Protein AF-A0A6I5R4G7-F1 (afdb_monomer_lite)

Foldseek 3Di:
DVVVVVVVVVVVVVVVVVVLVVCCPDLVNVLVVQLVVQLVVCVVVVHDNVVSNVVSNVVSVVSSVVVPDDDD

Secondary structure (DSSP, 8-state):
-HHHHHHHHHHHHHHHHHHHHHHHHSHHHHHHHHHHHHHHHHHHTT--HHHHHHHHHHHHHHHHHHHSS---

Radius of gyration: 17.64 Å; chains: 1; bounding box: 52×18×38 Å

Sequence (72 aa):
MALLNRFLRLLELLEQATDVVEFLTTPAGIAIATCLLSYQALLVIGCDGPSAAILASATALTLHCGLNRPKF

pLDDT: mean 70.01, std 6.34, range [49.0, 80.31]

Structure (mmCIF, N/CA/C/O backbone):
data_AF-A0A6I5R4G7-F1
#
_entry.id   AF-A0A6I5R4G7-F1
#
loop_
_atom_site.group_PDB
_atom_site.id
_atom_site.type_symbol
_atom_site.label_atom_id
_atom_site.label_alt_id
_atom_site.label_comp_id
_atom_site.label_asym_id
_atom_site.label_entity_id
_atom_site.label_seq_id
_atom_site.pdbx_PDB_ins_code
_atom_site.Cartn_x
_atom_site.Cartn_y
_atom_site.Cartn_z
_atom_site.occupancy
_atom_site.B_iso_or_equiv
_atom_site.auth_seq_id
_atom_site.auth_comp_id
_atom_site.auth_asym_id
_atom_site.auth_atom_id
_atom_site.pdbx_PDB_model_num
ATOM 1 N N . MET A 1 1 ? -36.803 0.812 -4.442 1.00 51.34 1 MET A N 1
ATOM 2 C CA . MET A 1 1 ? -35.912 -0.334 -4.141 1.00 51.34 1 MET A CA 1
ATOM 3 C C . MET A 1 1 ? -34.491 -0.179 -4.697 1.00 51.34 1 MET A C 1
ATOM 5 O O . MET A 1 1 ? -33.558 -0.458 -3.962 1.00 51.34 1 MET A O 1
ATOM 9 N N . ALA A 1 2 ? -34.276 0.304 -5.930 1.00 64.12 2 ALA A N 1
ATOM 10 C CA . ALA A 1 2 ? -32.922 0.421 -6.509 1.00 64.12 2 ALA A CA 1
ATOM 11 C C . ALA A 1 2 ? -31.995 1.445 -5.813 1.00 64.12 2 ALA A C 1
ATOM 13 O O . ALA A 1 2 ? -30.788 1.234 -5.725 1.00 64.12 2 ALA A O 1
ATOM 14 N N . LEU A 1 3 ? -32.556 2.545 -5.302 1.00 68.06 3 LEU A N 1
ATOM 15 C CA . LEU A 1 3 ? -31.782 3.622 -4.677 1.00 68.06 3 LEU A CA 1
ATOM 16 C C . LEU A 1 3 ? -31.212 3.205 -3.309 1.00 68.06 3 LEU A C 1
ATOM 18 O O . LEU A 1 3 ? -30.046 3.454 -3.030 1.00 68.06 3 LEU A O 1
ATOM 22 N N . LEU A 1 4 ? -32.000 2.475 -2.513 1.00 71.56 4 LEU A N 1
ATOM 23 C CA . LEU A 1 4 ? -31.589 1.943 -1.208 1.00 71.56 4 LEU A CA 1
ATOM 24 C C . LEU A 1 4 ? -30.452 0.914 -1.343 1.00 71.56 4 LEU A C 1
ATOM 26 O O . LEU A 1 4 ? -29.473 0.971 -0.607 1.00 71.56 4 LEU A O 1
ATOM 30 N N . ASN A 1 5 ? -30.537 0.034 -2.347 1.00 71.56 5 ASN A N 1
ATOM 31 C CA . ASN A 1 5 ? -29.500 -0.964 -2.629 1.00 71.56 5 ASN A CA 1
ATOM 32 C C . ASN A 1 5 ? -28.166 -0.324 -3.046 1.00 71.56 5 ASN A C 1
ATOM 34 O O . ASN A 1 5 ? -27.096 -0.856 -2.768 1.00 71.56 5 ASN A O 1
ATOM 38 N N . ARG A 1 6 ? -28.217 0.839 -3.706 1.00 66.31 6 ARG A N 1
ATOM 39 C CA . ARG A 1 6 ? -27.020 1.591 -4.096 1.00 66.31 6 ARG A CA 1
ATOM 40 C C . ARG A 1 6 ? -26.353 2.273 -2.900 1.00 66.31 6 ARG A C 1
ATOM 42 O O . ARG A 1 6 ? -25.131 2.326 -2.861 1.00 66.31 6 ARG A O 1
ATOM 49 N N . PHE A 1 7 ? -27.141 2.745 -1.934 1.00 74.00 7 PHE A N 1
ATOM 50 C CA . PHE A 1 7 ? -26.629 3.288 -0.672 1.00 74.00 7 PHE A CA 1
ATOM 51 C C . PHE A 1 7 ? -26.011 2.209 0.219 1.00 74.00 7 PHE A C 1
ATOM 53 O O . PHE A 1 7 ? -24.925 2.428 0.738 1.00 74.00 7 PHE A O 1
ATOM 60 N N . LEU A 1 8 ? -26.639 1.035 0.332 1.00 76.31 8 LEU A N 1
ATOM 61 C CA . LEU A 1 8 ? -26.066 -0.108 1.057 1.00 76.31 8 LEU A CA 1
ATOM 62 C C . LEU A 1 8 ? -24.711 -0.528 0.481 1.00 76.31 8 LEU A C 1
ATOM 64 O O . LEU A 1 8 ? -23.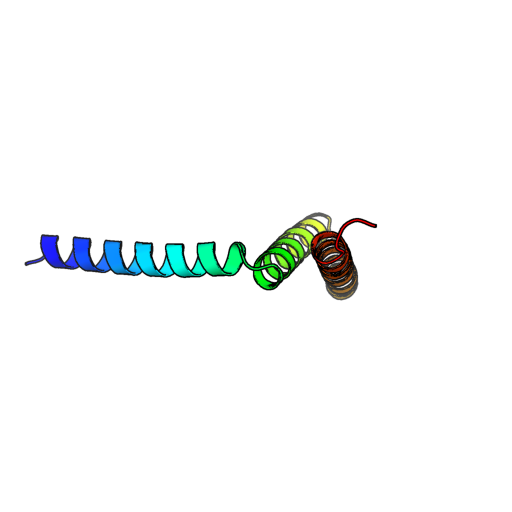745 -0.669 1.217 1.00 76.31 8 LEU A O 1
ATOM 68 N N . ARG A 1 9 ? -24.613 -0.615 -0.849 1.00 75.25 9 ARG A N 1
ATOM 69 C CA . ARG A 1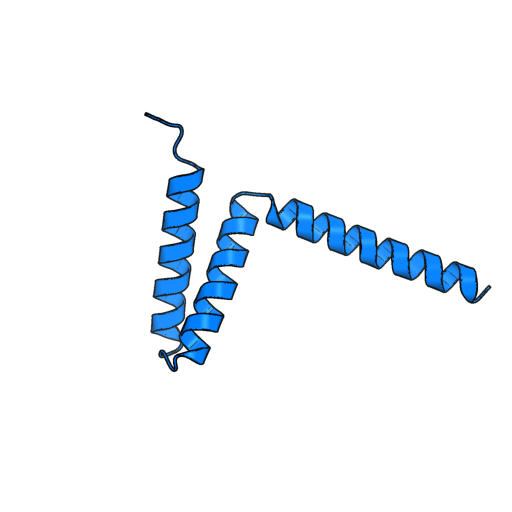 9 ? -23.361 -0.965 -1.532 1.00 75.25 9 ARG A CA 1
ATOM 70 C C . ARG A 1 9 ? -22.271 0.104 -1.390 1.00 75.25 9 ARG A C 1
ATOM 72 O O . ARG A 1 9 ? -21.089 -0.217 -1.403 1.00 75.25 9 ARG A O 1
ATOM 79 N N . LEU A 1 10 ? -22.660 1.378 -1.285 1.00 73.50 10 LEU A N 1
ATOM 80 C CA . LEU A 1 10 ? -21.740 2.476 -0.973 1.00 73.50 10 LEU A CA 1
ATOM 81 C C . LEU A 1 10 ? -21.254 2.405 0.475 1.00 73.50 10 LEU A C 1
ATOM 83 O O . LEU A 1 10 ? -20.083 2.675 0.709 1.00 73.50 10 LEU A O 1
ATOM 87 N N . LEU A 1 11 ? -22.127 2.035 1.416 1.00 74.44 11 LEU A N 1
ATOM 88 C CA . LEU A 1 11 ? -21.746 1.824 2.811 1.00 74.44 11 LEU A CA 1
ATOM 89 C C . LEU A 1 11 ? -20.766 0.658 2.960 1.00 74.44 11 LEU A C 1
ATOM 91 O O . LEU A 1 11 ? -19.747 0.843 3.604 1.00 74.44 11 LEU A O 1
ATOM 95 N N . GLU A 1 12 ? -21.017 -0.481 2.308 1.00 77.00 12 GLU A N 1
ATOM 96 C CA . GLU A 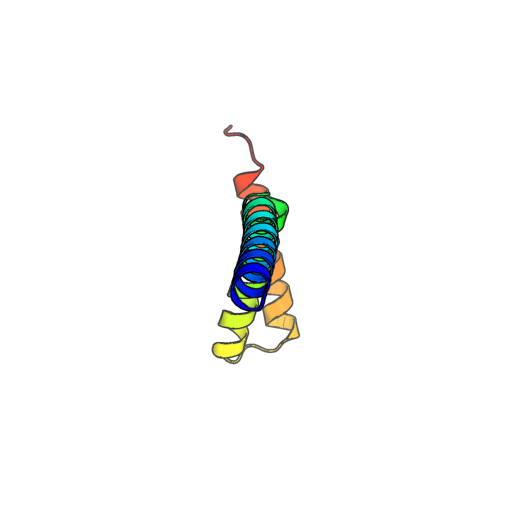1 12 ? -20.083 -1.623 2.277 1.00 77.00 12 GLU A CA 1
ATOM 97 C C . GLU A 1 12 ? -18.706 -1.220 1.735 1.00 77.00 12 GLU A C 1
ATOM 99 O O . GLU A 1 12 ? -17.673 -1.576 2.293 1.00 77.00 12 GLU A O 1
ATOM 104 N N . LEU A 1 13 ? -18.678 -0.428 0.658 1.00 71.12 13 LEU A N 1
ATOM 105 C CA . LEU A 1 13 ? -17.433 0.110 0.105 1.00 71.12 13 LEU A CA 1
ATOM 106 C C . LEU A 1 13 ? -16.724 1.055 1.079 1.00 71.12 13 LEU A C 1
ATOM 108 O O . LEU A 1 13 ? -15.496 1.072 1.126 1.00 71.12 13 LEU A O 1
ATOM 112 N N . LEU A 1 14 ? -17.484 1.854 1.827 1.00 69.94 14 LEU A N 1
ATOM 113 C CA . LEU A 1 14 ? -16.940 2.784 2.808 1.00 69.94 14 LEU A CA 1
ATOM 114 C C . LEU A 1 14 ? -16.379 2.044 4.024 1.00 69.94 14 LEU A C 1
ATOM 116 O O . LEU A 1 14 ? -15.314 2.404 4.511 1.00 69.94 14 LEU A O 1
ATOM 120 N N . GLU A 1 15 ? -17.071 1.008 4.488 1.00 73.38 15 GLU A N 1
ATOM 121 C CA . GLU A 1 15 ? -16.648 0.132 5.581 1.00 73.38 15 GLU A CA 1
ATOM 122 C C . GLU A 1 15 ? -15.361 -0.597 5.198 1.00 73.38 15 GLU A C 1
ATOM 124 O O . GLU A 1 15 ? -14.355 -0.463 5.885 1.00 73.38 15 GLU A O 1
ATOM 129 N N . GLN A 1 16 ? -15.319 -1.197 4.007 1.00 71.12 16 GLN A N 1
ATOM 130 C CA . GLN A 1 16 ? -14.118 -1.848 3.491 1.00 71.12 16 GLN A CA 1
ATOM 131 C C . GLN A 1 16 ? -12.956 -0.861 3.285 1.00 71.12 16 GLN A C 1
ATOM 133 O O . GLN A 1 16 ? -11.802 -1.195 3.542 1.00 71.12 16 GLN A O 1
ATOM 138 N N . ALA A 1 17 ? -13.232 0.370 2.842 1.00 69.06 17 ALA A N 1
ATOM 139 C CA . ALA A 1 17 ? -12.212 1.414 2.761 1.00 69.06 17 ALA A CA 1
ATOM 140 C C . ALA A 1 17 ? -11.726 1.847 4.152 1.00 69.06 17 ALA A C 1
ATOM 142 O O . ALA A 1 17 ? -10.543 2.134 4.315 1.00 69.06 17 ALA A O 1
ATOM 143 N N . THR A 1 18 ? -12.609 1.867 5.150 1.00 69.31 18 THR A N 1
ATOM 144 C CA . THR A 1 18 ? -12.272 2.219 6.533 1.00 69.31 18 THR A CA 1
ATOM 145 C C . THR A 1 18 ? -11.420 1.131 7.174 1.00 69.31 18 THR A C 1
ATOM 147 O O . THR A 1 18 ? -10.380 1.465 7.725 1.00 69.31 18 THR A O 1
ATOM 150 N N . ASP A 1 19 ? -11.759 -0.148 6.995 1.00 67.62 19 ASP A N 1
ATOM 151 C CA . ASP A 1 19 ? -10.933 -1.284 7.426 1.00 67.62 19 ASP A CA 1
ATOM 152 C C . ASP A 1 19 ? -9.546 -1.257 6.778 1.00 67.62 19 ASP A C 1
ATOM 154 O O . ASP A 1 19 ? -8.532 -1.512 7.426 1.00 67.62 19 ASP A O 1
ATOM 158 N N . VAL A 1 20 ? -9.470 -0.909 5.490 1.00 64.81 20 VAL A N 1
ATOM 159 C CA . VAL A 1 20 ? -8.189 -0.774 4.784 1.00 64.81 20 VAL A CA 1
ATOM 160 C C . VAL A 1 20 ? -7.387 0.405 5.326 1.00 64.81 20 VAL A C 1
ATOM 162 O O . VAL A 1 20 ? -6.175 0.281 5.479 1.00 64.81 20 VAL A O 1
ATOM 165 N N . VAL A 1 21 ? -8.031 1.532 5.633 1.00 65.19 21 VAL A N 1
ATOM 166 C CA . VAL A 1 21 ? -7.375 2.701 6.237 1.00 65.19 21 VAL A CA 1
ATOM 167 C C . VAL A 1 21 ? -6.909 2.384 7.655 1.00 65.19 21 VAL A C 1
ATOM 169 O O . VAL A 1 21 ? -5.770 2.692 7.992 1.00 65.19 21 VAL A O 1
ATOM 172 N N . GLU A 1 22 ? -7.730 1.717 8.461 1.00 68.81 22 GLU A N 1
ATOM 173 C CA . GLU A 1 22 ? -7.383 1.284 9.813 1.00 68.81 22 GLU A CA 1
ATOM 174 C C . GLU A 1 22 ? -6.207 0.302 9.774 1.00 68.81 22 GLU A C 1
ATOM 176 O O . GLU A 1 22 ? -5.201 0.498 10.460 1.00 68.81 22 GLU A O 1
ATOM 181 N N . PHE A 1 23 ? -6.240 -0.667 8.857 1.00 63.03 23 PHE A N 1
ATOM 182 C CA . PHE A 1 23 ? -5.117 -1.559 8.604 1.00 63.03 23 PHE A CA 1
ATOM 183 C C . PHE A 1 23 ? -3.870 -0.788 8.152 1.00 63.03 23 PHE A C 1
ATOM 185 O O . PHE A 1 23 ? -2.791 -1.035 8.685 1.00 63.03 23 PHE A O 1
ATOM 192 N N . LEU A 1 24 ? -3.997 0.198 7.254 1.00 62.69 24 LEU A N 1
ATOM 193 C CA . LEU A 1 24 ? -2.899 1.074 6.822 1.00 62.69 24 LEU A CA 1
ATOM 194 C C . LEU A 1 24 ? -2.338 1.942 7.950 1.00 62.69 24 LEU A C 1
ATOM 196 O O . LEU A 1 24 ? -1.186 2.345 7.854 1.00 62.69 24 LEU A O 1
ATOM 200 N N . THR A 1 25 ? -3.114 2.240 8.993 1.00 65.06 25 THR A N 1
ATOM 201 C CA . THR A 1 25 ? -2.622 2.971 10.172 1.00 65.06 25 THR A CA 1
ATOM 202 C C . THR A 1 25 ? -1.883 2.079 11.167 1.00 65.06 25 THR A C 1
ATOM 204 O O . THR A 1 25 ? -1.141 2.590 12.008 1.00 65.06 25 THR A O 1
ATOM 207 N N . THR A 1 26 ? -2.008 0.750 11.060 1.00 70.25 26 THR A N 1
ATOM 208 C CA . THR A 1 26 ? -1.178 -0.168 11.848 1.00 70.25 26 THR A CA 1
ATOM 209 C C . THR A 1 26 ? 0.276 -0.143 11.359 1.00 70.25 26 THR A C 1
ATOM 211 O O . THR A 1 26 ? 0.524 -0.022 10.157 1.00 70.25 26 THR A O 1
ATOM 214 N N . PRO A 1 27 ? 1.275 -0.318 12.245 1.00 64.81 27 PRO A N 1
ATOM 215 C CA . PRO A 1 27 ? 2.685 -0.332 11.843 1.00 64.81 27 PRO A CA 1
ATOM 216 C C . PRO A 1 27 ? 2.993 -1.420 10.801 1.00 64.81 27 PRO A C 1
ATOM 218 O O . PRO A 1 27 ? 3.847 -1.223 9.936 1.00 64.81 27 PRO A O 1
ATOM 221 N N . ALA A 1 28 ? 2.253 -2.534 10.833 1.00 67.50 28 ALA A N 1
ATOM 222 C CA . ALA A 1 28 ? 2.329 -3.584 9.824 1.00 67.50 28 ALA A CA 1
ATOM 223 C C . ALA A 1 28 ? 1.765 -3.127 8.466 1.00 67.50 28 ALA A C 1
ATOM 225 O O . ALA A 1 28 ? 2.400 -3.351 7.436 1.00 67.50 28 ALA A O 1
ATOM 226 N N . GLY A 1 29 ? 0.616 -2.444 8.444 1.00 69.38 29 GLY A N 1
ATOM 227 C CA . GLY A 1 29 ? 0.028 -1.921 7.209 1.00 69.38 29 GLY A CA 1
ATOM 228 C C . GLY A 1 29 ? 0.865 -0.826 6.554 1.00 69.38 29 GLY A C 1
ATOM 229 O O . GLY A 1 29 ? 1.039 -0.853 5.337 1.00 69.38 29 GLY A O 1
ATOM 230 N N . ILE A 1 30 ? 1.475 0.071 7.338 1.00 71.94 30 ILE A N 1
ATOM 231 C CA . ILE A 1 30 ? 2.424 1.076 6.826 1.00 71.94 30 ILE A CA 1
ATOM 232 C C . ILE A 1 30 ? 3.630 0.387 6.173 1.00 71.94 30 ILE A C 1
ATOM 234 O O . ILE A 1 30 ? 4.050 0.765 5.076 1.00 71.94 30 ILE A O 1
ATOM 238 N N . ALA A 1 31 ? 4.180 -0.651 6.811 1.00 70.81 31 ALA A N 1
ATOM 239 C CA . ALA A 1 31 ? 5.303 -1.410 6.266 1.00 70.81 31 ALA A CA 1
ATOM 240 C C . ALA A 1 31 ? 4.933 -2.120 4.949 1.00 70.81 31 ALA A C 1
ATOM 242 O O . ALA A 1 31 ? 5.688 -2.070 3.981 1.00 70.81 31 ALA A O 1
ATOM 243 N N . ILE A 1 32 ? 3.749 -2.731 4.870 1.00 73.75 32 ILE A N 1
ATOM 244 C CA . ILE A 1 32 ? 3.275 -3.402 3.650 1.00 73.75 32 ILE A CA 1
ATOM 245 C C . ILE A 1 32 ? 3.016 -2.388 2.528 1.00 73.75 32 ILE A C 1
ATOM 247 O O . ILE A 1 32 ? 3.448 -2.605 1.396 1.00 73.75 32 ILE A O 1
ATOM 251 N N . ALA A 1 33 ? 2.365 -1.262 2.828 1.00 75.38 33 ALA A N 1
ATOM 252 C CA . ALA A 1 33 ? 2.085 -0.219 1.845 1.00 75.38 33 ALA A CA 1
ATOM 253 C C . ALA A 1 33 ? 3.379 0.392 1.282 1.00 75.38 33 ALA A C 1
ATOM 255 O O . ALA A 1 33 ? 3.517 0.561 0.071 1.00 75.38 33 ALA A O 1
ATOM 256 N N . THR A 1 34 ? 4.362 0.662 2.143 1.00 74.19 34 THR A N 1
ATOM 257 C CA . THR A 1 34 ? 5.678 1.171 1.722 1.00 74.19 34 THR A CA 1
ATOM 258 C C . THR A 1 34 ? 6.480 0.136 0.930 1.00 74.19 34 THR A C 1
ATOM 260 O O . THR A 1 34 ? 7.119 0.499 -0.059 1.00 74.19 34 THR A O 1
ATOM 263 N N . CYS A 1 35 ? 6.388 -1.152 1.279 1.00 73.81 35 CYS A N 1
ATOM 264 C CA . CYS A 1 35 ? 6.958 -2.251 0.493 1.00 73.81 35 CYS A CA 1
ATOM 265 C C . CYS A 1 35 ? 6.360 -2.299 -0.924 1.00 73.81 35 CYS A C 1
ATOM 267 O O . CYS A 1 35 ? 7.087 -2.321 -1.911 1.00 73.81 35 CYS A O 1
ATOM 269 N N . LEU A 1 36 ? 5.032 -2.247 -1.050 1.00 73.69 36 LEU A N 1
ATOM 270 C CA . LEU A 1 36 ? 4.361 -2.305 -2.353 1.00 73.69 36 LEU A CA 1
ATOM 271 C C . LEU A 1 36 ? 4.666 -1.076 -3.219 1.00 73.69 36 LEU A C 1
ATOM 273 O O . LEU A 1 36 ? 4.971 -1.220 -4.403 1.00 73.69 36 LEU A O 1
ATOM 277 N N . LEU A 1 37 ? 4.642 0.124 -2.630 1.00 78.12 37 LEU A N 1
ATOM 278 C CA . LEU A 1 37 ? 4.954 1.367 -3.340 1.00 78.12 37 LEU A CA 1
ATOM 279 C C . LEU A 1 37 ? 6.411 1.411 -3.812 1.00 78.12 37 LEU A C 1
ATOM 281 O O . LEU A 1 37 ? 6.675 1.797 -4.950 1.00 78.12 37 LEU A O 1
ATOM 285 N N . SER A 1 38 ? 7.355 0.990 -2.965 1.00 74.31 38 SER A N 1
ATOM 286 C CA . SER A 1 38 ? 8.771 0.919 -3.342 1.00 74.31 38 SER A CA 1
ATOM 287 C C . SER A 1 38 ? 9.014 -0.156 -4.398 1.00 74.31 38 SER A C 1
ATOM 289 O O . SER A 1 38 ? 9.663 0.127 -5.399 1.00 74.31 38 SER A O 1
ATOM 291 N N . TYR A 1 39 ? 8.426 -1.346 -4.262 1.00 72.88 39 TYR A N 1
ATOM 292 C CA . TYR A 1 39 ? 8.517 -2.403 -5.269 1.00 72.88 39 TYR A CA 1
ATOM 293 C C . TYR A 1 39 ? 8.019 -1.934 -6.641 1.00 72.88 39 TYR A C 1
ATOM 295 O O . TYR A 1 39 ? 8.697 -2.121 -7.651 1.00 72.88 39 TYR A O 1
ATOM 303 N N . GLN A 1 40 ? 6.868 -1.259 -6.677 1.00 75.50 40 GLN A N 1
ATOM 304 C CA . GLN A 1 40 ? 6.303 -0.737 -7.916 1.00 75.50 40 GLN A CA 1
ATOM 305 C C . GLN A 1 40 ? 7.161 0.390 -8.511 1.00 75.50 40 GLN A C 1
ATOM 307 O O . GLN A 1 40 ? 7.372 0.412 -9.722 1.00 75.50 40 GLN A O 1
ATOM 312 N N . ALA A 1 41 ? 7.723 1.277 -7.684 1.00 73.94 41 ALA A N 1
ATOM 313 C CA . ALA A 1 41 ? 8.664 2.298 -8.141 1.00 73.94 41 ALA A CA 1
ATOM 314 C C . ALA A 1 41 ? 9.949 1.684 -8.729 1.00 73.94 41 ALA A C 1
ATOM 316 O O . ALA A 1 41 ? 10.392 2.101 -9.798 1.00 73.94 41 ALA A O 1
ATOM 317 N N . LEU A 1 42 ? 10.521 0.662 -8.080 1.00 74.00 42 LEU A N 1
ATOM 318 C CA . LEU A 1 42 ? 11.714 -0.034 -8.573 1.00 74.00 42 LEU A CA 1
ATOM 319 C C . LEU A 1 42 ? 11.444 -0.815 -9.868 1.00 74.00 42 LEU A C 1
ATOM 321 O O . LEU A 1 42 ? 12.296 -0.821 -10.756 1.00 74.00 42 LEU A O 1
ATOM 325 N N . LEU A 1 43 ? 10.259 -1.413 -10.017 1.00 76.06 43 LEU A N 1
ATOM 326 C CA . LEU A 1 43 ? 9.848 -2.051 -11.271 1.00 76.06 43 LEU A CA 1
ATOM 327 C C . LEU A 1 43 ? 9.704 -1.044 -12.418 1.00 76.06 43 LEU A C 1
ATOM 329 O O . LEU A 1 43 ? 10.147 -1.325 -13.528 1.00 76.06 43 LEU A O 1
ATOM 333 N N . VAL A 1 44 ? 9.133 0.140 -12.165 1.00 78.44 44 VAL A N 1
ATOM 334 C CA . VAL A 1 44 ? 9.008 1.208 -13.179 1.00 78.44 44 VAL A CA 1
ATOM 335 C C . VAL A 1 44 ? 10.379 1.735 -13.619 1.00 78.44 44 VAL A C 1
ATOM 337 O O . VAL A 1 44 ? 10.553 2.101 -14.778 1.00 78.44 44 VAL A O 1
ATOM 340 N N . ILE A 1 45 ? 11.369 1.723 -12.724 1.00 80.31 45 ILE A N 1
ATOM 341 C CA . ILE A 1 45 ? 12.763 2.101 -13.015 1.00 80.31 45 ILE A CA 1
ATOM 342 C C . ILE A 1 45 ? 13.504 1.005 -13.817 1.00 80.31 45 ILE A C 1
ATOM 344 O O . ILE A 1 45 ? 14.599 1.243 -14.320 1.00 80.31 45 ILE A O 1
ATOM 348 N N . GLY A 1 46 ? 12.900 -0.176 -14.003 1.00 72.69 46 GLY A N 1
ATOM 349 C CA . GLY A 1 46 ? 13.485 -1.286 -14.761 1.00 72.69 46 GLY A CA 1
ATOM 350 C C . GLY A 1 46 ? 14.407 -2.181 -13.931 1.00 72.69 46 GLY A C 1
ATOM 351 O O . GLY A 1 46 ? 15.289 -2.831 -14.486 1.00 72.69 46 GLY A O 1
ATOM 352 N N . CYS A 1 47 ? 14.235 -2.203 -12.606 1.00 68.62 47 CYS A N 1
ATOM 353 C CA . CYS A 1 47 ? 14.984 -3.088 -11.719 1.00 68.62 47 CYS A CA 1
ATOM 354 C C . CYS A 1 47 ? 14.472 -4.535 -11.816 1.00 68.62 47 CYS A C 1
ATOM 356 O O . CYS A 1 47 ? 13.262 -4.770 -11.867 1.00 68.62 47 CYS A O 1
ATOM 358 N N . ASP A 1 48 ? 15.388 -5.506 -11.788 1.00 77.31 48 ASP A N 1
ATOM 359 C CA . ASP A 1 48 ? 15.049 -6.929 -11.787 1.00 77.31 48 ASP A CA 1
ATOM 360 C C . ASP A 1 48 ? 14.132 -7.275 -10.603 1.00 77.31 48 ASP A C 1
ATOM 362 O O . ASP A 1 48 ? 14.405 -6.921 -9.452 1.00 77.31 48 ASP A O 1
ATOM 366 N N . GLY A 1 49 ? 13.057 -8.021 -10.880 1.00 71.00 49 GLY A N 1
ATOM 367 C CA . GLY A 1 49 ? 12.035 -8.406 -9.901 1.00 71.00 49 GLY A CA 1
ATOM 368 C C . GLY A 1 49 ? 12.555 -8.887 -8.531 1.00 71.00 49 GLY A C 1
ATOM 369 O O . GLY A 1 49 ? 12.044 -8.405 -7.516 1.00 71.00 49 GLY A O 1
ATOM 370 N N . PRO A 1 50 ? 13.561 -9.784 -8.440 1.00 74.38 50 PRO A N 1
ATOM 371 C CA . PRO A 1 50 ? 14.077 -10.231 -7.144 1.00 74.38 50 PRO A CA 1
ATOM 372 C C . PRO A 1 50 ? 14.843 -9.131 -6.392 1.00 74.38 50 PRO A C 1
ATOM 374 O O . PRO A 1 50 ? 14.685 -8.996 -5.180 1.00 74.38 50 PRO A O 1
ATOM 377 N N . SER A 1 51 ? 15.620 -8.305 -7.094 1.00 71.38 51 SER A N 1
ATOM 378 C CA . SER A 1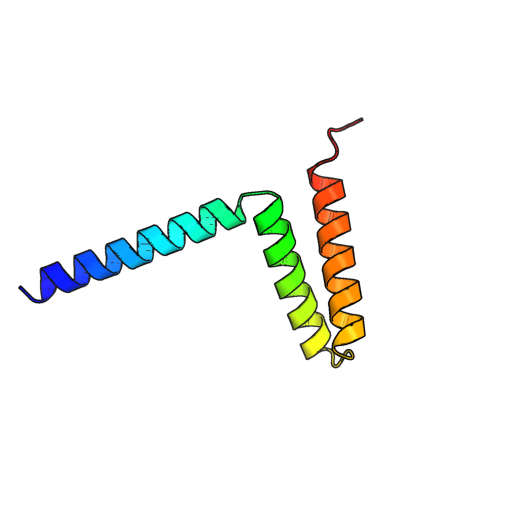 51 ? 16.371 -7.188 -6.509 1.00 71.38 51 SER A CA 1
ATOM 379 C C . SER A 1 51 ? 15.425 -6.118 -5.957 1.00 71.38 51 SER A C 1
ATOM 381 O O . SER A 1 51 ? 15.616 -5.629 -4.841 1.00 71.38 51 SER A O 1
ATOM 383 N N . ALA A 1 52 ? 14.350 -5.824 -6.695 1.00 68.69 52 ALA A N 1
ATOM 384 C CA . ALA A 1 52 ? 13.294 -4.915 -6.266 1.00 68.69 52 ALA A CA 1
ATOM 385 C C . ALA A 1 52 ? 12.579 -5.411 -4.998 1.00 68.69 52 ALA A C 1
ATOM 387 O O . ALA A 1 52 ? 12.311 -4.618 -4.097 1.00 68.69 52 ALA A O 1
ATOM 388 N N . ALA A 1 53 ? 12.318 -6.718 -4.885 1.00 69.56 53 ALA A N 1
ATOM 389 C CA . ALA A 1 53 ? 11.684 -7.307 -3.704 1.00 69.56 53 ALA A CA 1
ATOM 390 C C . ALA A 1 53 ? 12.580 -7.237 -2.450 1.00 69.56 53 ALA A C 1
ATOM 392 O O . ALA A 1 53 ? 12.096 -6.971 -1.347 1.00 69.56 53 ALA A O 1
ATOM 393 N N . ILE A 1 54 ? 13.894 -7.432 -2.604 1.00 76.62 54 ILE A N 1
ATOM 394 C CA . ILE A 1 54 ? 14.857 -7.341 -1.493 1.00 76.62 54 ILE A CA 1
ATOM 395 C C . ILE A 1 54 ? 14.975 -5.892 -0.997 1.00 76.62 54 ILE A C 1
ATOM 397 O O . ILE A 1 54 ? 14.940 -5.643 0.206 1.00 76.62 54 ILE A O 1
ATOM 401 N N . LEU A 1 55 ? 15.050 -4.917 -1.907 1.00 70.00 55 LEU A N 1
ATOM 402 C CA . LEU A 1 55 ? 15.082 -3.493 -1.552 1.00 70.00 55 LEU A CA 1
ATOM 403 C C . LEU A 1 55 ? 13.770 -3.015 -0.915 1.00 70.00 55 LEU A C 1
ATOM 405 O O . LEU A 1 55 ? 13.791 -2.285 0.078 1.00 70.00 55 LEU A O 1
ATOM 409 N N . ALA A 1 56 ? 12.628 -3.453 -1.441 1.00 70.44 56 ALA A N 1
ATOM 410 C CA . ALA A 1 56 ? 11.318 -3.122 -0.893 1.00 70.44 56 ALA A CA 1
ATOM 411 C C . ALA A 1 56 ? 11.118 -3.701 0.518 1.00 70.44 56 ALA A C 1
ATOM 413 O O . ALA A 1 56 ? 10.689 -3.004 1.436 1.00 70.44 56 ALA A O 1
ATOM 414 N N . SER A 1 57 ? 11.511 -4.959 0.733 1.00 72.12 57 SER A N 1
ATOM 415 C CA . SER A 1 57 ? 11.444 -5.578 2.061 1.00 72.12 57 SER A CA 1
ATOM 416 C C . SER A 1 57 ? 12.424 -4.942 3.051 1.00 72.12 57 SER A C 1
ATOM 418 O O . SER A 1 57 ? 12.045 -4.702 4.195 1.00 72.12 57 SER A O 1
ATOM 420 N N . ALA A 1 58 ? 13.640 -4.583 2.627 1.00 77.56 58 ALA A N 1
ATOM 421 C CA . ALA A 1 58 ? 14.614 -3.885 3.469 1.00 77.56 58 ALA A CA 1
ATOM 422 C C . ALA A 1 58 ? 14.154 -2.469 3.864 1.00 77.56 58 ALA A C 1
ATOM 424 O O . ALA A 1 58 ? 14.335 -2.052 5.012 1.00 77.56 58 ALA A O 1
ATOM 425 N N . THR A 1 59 ? 13.526 -1.730 2.946 1.00 73.69 59 THR A N 1
ATOM 426 C CA . THR A 1 59 ? 12.962 -0.399 3.235 1.00 73.69 59 THR A CA 1
ATOM 427 C C . THR A 1 59 ? 11.752 -0.494 4.162 1.00 73.69 59 THR A C 1
ATOM 429 O O . THR A 1 59 ? 11.678 0.245 5.139 1.00 73.69 59 THR A O 1
ATOM 432 N N . ALA A 1 60 ? 10.866 -1.468 3.956 1.00 73.75 60 ALA A N 1
ATOM 433 C CA . ALA A 1 60 ? 9.755 -1.733 4.867 1.00 73.75 60 ALA A CA 1
ATOM 434 C C . ALA A 1 60 ? 10.228 -2.127 6.280 1.00 73.75 60 ALA A C 1
ATOM 436 O O . ALA A 1 60 ? 9.707 -1.619 7.272 1.00 73.75 60 ALA A O 1
ATOM 437 N N . LEU A 1 61 ? 11.255 -2.979 6.389 1.00 70.88 61 LEU A N 1
ATOM 438 C CA . LEU A 1 61 ? 11.847 -3.392 7.669 1.00 70.88 61 LEU A CA 1
ATOM 439 C C . LEU A 1 61 ? 12.541 -2.240 8.396 1.00 70.88 61 LEU A C 1
ATOM 441 O O . LEU A 1 61 ? 12.377 -2.089 9.603 1.00 70.88 61 LEU A O 1
ATOM 445 N N . THR A 1 62 ? 13.308 -1.415 7.685 1.00 74.00 62 THR A N 1
ATOM 446 C CA . THR A 1 62 ? 13.978 -0.250 8.287 1.00 74.00 62 THR A CA 1
ATOM 447 C C . THR A 1 62 ? 12.970 0.791 8.760 1.00 74.00 62 THR A C 1
ATOM 449 O O . THR A 1 62 ? 13.124 1.331 9.856 1.00 74.00 62 THR A O 1
ATOM 452 N N . LEU A 1 63 ? 11.900 1.015 7.997 1.00 69.00 63 LEU A N 1
ATOM 453 C CA . LEU A 1 63 ? 10.819 1.929 8.357 1.00 69.00 63 LEU A CA 1
ATOM 454 C C . LEU A 1 63 ? 10.014 1.398 9.553 1.00 69.00 63 LEU A C 1
ATOM 456 O O . LEU A 1 63 ? 9.743 2.148 10.492 1.00 69.00 63 LEU A O 1
ATOM 460 N N . HIS A 1 64 ? 9.735 0.091 9.591 1.00 69.81 64 HIS A N 1
ATOM 461 C CA . HIS A 1 64 ? 9.103 -0.550 10.742 1.00 69.81 64 HIS A CA 1
ATOM 462 C C . HIS A 1 64 ? 9.986 -0.470 11.998 1.00 69.81 64 HIS A C 1
ATOM 464 O O . HIS A 1 64 ? 9.494 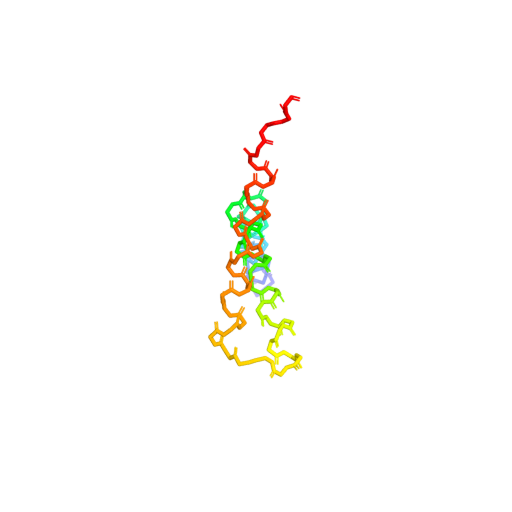-0.100 13.063 1.00 69.81 64 HIS A O 1
ATOM 470 N N . CYS A 1 65 ? 11.286 -0.752 11.890 1.00 68.50 65 CYS A N 1
ATOM 471 C CA . CYS A 1 65 ? 12.235 -0.632 13.000 1.00 68.50 65 CYS A CA 1
ATOM 472 C C . CYS A 1 65 ? 12.415 0.819 13.476 1.00 68.50 65 CYS A C 1
ATOM 474 O O . CYS A 1 65 ? 12.639 1.042 14.664 1.00 68.50 65 CYS A O 1
ATOM 476 N N . GLY A 1 66 ? 12.314 1.803 12.577 1.00 67.88 66 GLY A N 1
ATOM 477 C CA . GLY A 1 66 ? 12.378 3.228 12.908 1.00 67.88 66 GLY A CA 1
ATOM 478 C C . GLY A 1 66 ? 11.131 3.732 13.635 1.00 67.88 66 GLY A C 1
ATOM 479 O O . GLY A 1 66 ? 11.254 4.448 14.623 1.00 67.88 66 GLY A O 1
ATOM 480 N N . LEU A 1 67 ? 9.940 3.314 13.195 1.00 66.69 67 LEU A N 1
ATOM 481 C CA . LEU A 1 67 ? 8.663 3.647 13.842 1.00 66.69 67 LEU A CA 1
ATOM 482 C C . LEU A 1 67 ? 8.490 2.957 15.198 1.00 66.69 67 LEU A C 1
ATOM 484 O O . LEU A 1 67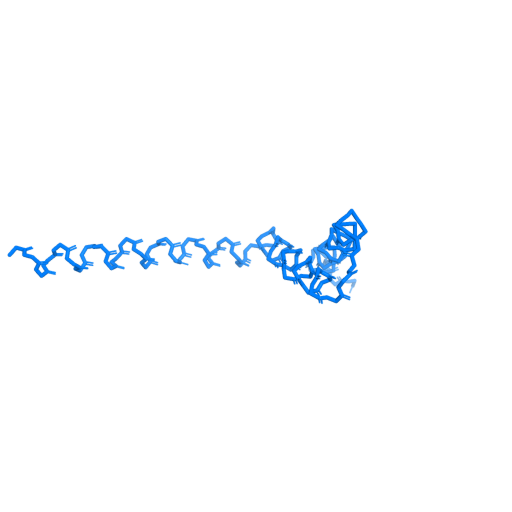 ? 7.906 3.534 16.109 1.00 66.69 67 LEU A O 1
ATOM 488 N N . ASN A 1 68 ? 8.989 1.724 15.327 1.00 64.94 68 ASN A N 1
ATOM 489 C CA . ASN A 1 68 ? 8.816 0.911 16.530 1.00 64.94 68 ASN A CA 1
ATOM 490 C C . ASN A 1 68 ? 9.967 1.061 17.536 1.00 64.94 68 ASN A C 1
ATOM 492 O O . ASN A 1 68 ? 9.941 0.430 18.592 1.00 64.94 68 ASN A O 1
ATOM 496 N N . ARG A 1 69 ? 10.985 1.882 17.237 1.00 56.47 69 ARG A N 1
ATOM 497 C CA . ARG A 1 69 ? 11.965 2.293 18.244 1.00 56.47 69 ARG A CA 1
ATOM 498 C C . ARG A 1 69 ? 11.358 3.417 19.092 1.00 56.47 69 ARG A C 1
ATOM 500 O O . ARG A 1 69 ? 11.184 4.522 18.574 1.00 56.47 69 ARG A O 1
ATOM 507 N N . PRO A 1 70 ? 11.064 3.186 20.387 1.00 49.69 70 PRO A N 1
ATOM 508 C CA . PRO A 1 70 ? 10.813 4.290 21.296 1.00 49.69 70 PRO A CA 1
ATOM 509 C C . PRO A 1 70 ? 12.084 5.144 21.328 1.00 49.69 70 PRO A C 1
ATOM 511 O O . PRO A 1 70 ? 13.197 4.614 21.286 1.00 49.69 70 PRO A O 1
ATOM 514 N N . LYS A 1 71 ? 11.905 6.467 21.321 1.00 52.28 71 LYS A N 1
ATOM 515 C CA . LYS A 1 71 ? 12.979 7.451 21.499 1.00 52.28 71 LYS A CA 1
ATOM 516 C C . LYS A 1 71 ? 13.930 6.966 22.605 1.00 52.28 71 LYS A C 1
ATOM 518 O O . LYS A 1 71 ? 13.449 6.590 23.673 1.00 52.28 71 LYS A O 1
ATOM 523 N N . PHE A 1 72 ? 15.232 6.940 22.310 1.00 49.00 72 PHE A N 1
ATOM 524 C CA . PHE A 1 72 ? 16.259 6.919 23.354 1.00 49.00 72 PHE A CA 1
ATOM 525 C C . PHE A 1 72 ? 16.024 8.076 24.330 1.00 49.00 72 PHE A C 1
ATOM 527 O O . PHE A 1 72 ? 15.603 9.158 23.849 1.00 49.00 72 PHE A O 1
#